Protein AF-A0A914NHX9-F1 (afdb_monomer_lite)

Organism: Meloidogyne incognita (NCBI:txid6306)

Secondary structure (DSSP, 8-state):
----------TT--S----------SS-EEEEE--TT-SSS-EEEEEPP----------S----------TTTT--SHHHHHHHT-TTTTTTT--SHHHHHHHHHHHHHHHHHHHHHHHHIIIIIHHHHHHHHHHTS-----

InterPro domains:
  IPR029213 Cell-cell fusogen EFF/AFF [PF14884] (3-92)
  IPR029213 Cell-cell fusogen EFF/AFF [PTHR37415] (22-141)

Foldseek 3Di:
DDDDDDDDDDPDDDPDDDDDDDDDDDFWDWDWDADPPGRPPIDIDTDGDDDDPDPPPPPPDPPPPPVDPDDLPPDDDPVSVVVVPPPVCPCPPVPDPVSVVVVVVVVVVVVVVVVVVVCCCVPPVVVVVVVVVVVPPPDPDD

Sequence (142 aa):
MESIFSIDIGKFTKEKFQRVVATSVHSPKLVCFYPIGDTDSRICQRLELIYEPIKEKHFADQWQLAQTECIGCNERGVDSFLASLDPRQWLDGLNTPAELFTCTLELVLCLAFLLSSILFFTKCVIPLCRCVHFVAKPSKKK

Structure (mmCIF, N/CA/C/O backbone):
data_AF-A0A914NHX9-F1
#
_entry.id   AF-A0A914NHX9-F1
#
loop_
_atom_site.group_PDB
_atom_site.id
_atom_site.type_symbol
_atom_site.label_atom_id
_atom_site.label_alt_id
_atom_site.label_comp_id
_atom_site.label_asym_id
_atom_site.label_entity_id
_atom_site.label_seq_id
_atom_site.pdbx_PDB_ins_code
_atom_site.Cartn_x
_atom_site.Cartn_y
_atom_site.Cartn_z
_atom_site.occupancy
_atom_site.B_iso_or_equiv
_atom_site.auth_seq_id
_atom_site.auth_comp_id
_atom_site.auth_asym_id
_atom_site.auth_atom_id
_atom_site.pdbx_PDB_model_num
ATOM 1 N N . MET A 1 1 ? 4.663 -11.746 -52.151 1.00 58.28 1 MET A N 1
ATOM 2 C CA . MET A 1 1 ? 3.933 -10.465 -52.121 1.00 58.28 1 MET A CA 1
ATOM 3 C C . MET A 1 1 ? 4.937 -9.341 -52.215 1.00 58.28 1 MET A C 1
ATOM 5 O O . MET A 1 1 ? 5.920 -9.354 -51.478 1.00 58.28 1 MET A O 1
ATOM 9 N N . GLU A 1 2 ? 4.721 -8.452 -53.172 1.00 72.62 2 GLU A N 1
ATOM 10 C CA . GLU A 1 2 ? 5.500 -7.233 -53.372 1.00 72.62 2 GLU A CA 1
ATOM 11 C C . GLU A 1 2 ? 4.722 -6.081 -52.731 1.00 72.62 2 GLU A C 1
ATOM 13 O O . GLU A 1 2 ? 3.513 -5.971 -52.932 1.00 72.62 2 GLU A O 1
ATOM 18 N N . SER A 1 3 ? 5.396 -5.274 -51.914 1.00 81.31 3 SER A N 1
ATOM 19 C CA . SER A 1 3 ? 4.801 -4.112 -51.249 1.00 81.31 3 SER A CA 1
ATOM 20 C C . SER A 1 3 ? 5.253 -2.854 -51.977 1.00 81.31 3 SER A C 1
ATOM 22 O O . SER A 1 3 ? 6.455 -2.634 -52.123 1.00 81.31 3 SER A O 1
ATOM 24 N N . ILE A 1 4 ? 4.304 -2.027 -52.410 1.00 85.88 4 ILE A N 1
ATOM 25 C CA . ILE A 1 4 ? 4.573 -0.766 -53.109 1.00 85.88 4 ILE A CA 1
ATOM 26 C C . ILE A 1 4 ? 4.105 0.381 -52.219 1.00 85.88 4 ILE A C 1
ATOM 28 O O . ILE A 1 4 ? 3.003 0.343 -51.675 1.00 85.88 4 ILE A O 1
ATOM 32 N N . PHE A 1 5 ? 4.945 1.401 -52.065 1.00 86.19 5 PHE A N 1
ATOM 33 C CA . PHE A 1 5 ? 4.643 2.587 -51.274 1.00 86.19 5 PHE A CA 1
ATOM 34 C C . PHE A 1 5 ? 5.137 3.846 -51.987 1.00 86.19 5 PHE A C 1
ATOM 36 O O . PHE A 1 5 ? 6.161 3.830 -52.666 1.00 86.19 5 PHE A O 1
ATOM 43 N N . SER A 1 6 ? 4.412 4.949 -51.808 1.00 87.00 6 SER A N 1
ATOM 44 C CA . SER A 1 6 ? 4.780 6.272 -52.314 1.00 87.00 6 SER A CA 1
ATOM 45 C C . SER A 1 6 ? 5.094 7.205 -51.149 1.00 87.00 6 SER A C 1
ATOM 47 O O . SER A 1 6 ? 4.320 7.297 -50.192 1.00 87.00 6 SER A O 1
ATOM 49 N N . ILE A 1 7 ? 6.212 7.920 -51.235 1.00 85.19 7 ILE A N 1
ATOM 50 C CA . ILE A 1 7 ? 6.643 8.885 -50.223 1.00 85.19 7 ILE A CA 1
ATOM 51 C C . ILE A 1 7 ? 6.725 10.253 -50.888 1.00 85.19 7 ILE A C 1
ATOM 53 O O . ILE A 1 7 ? 7.473 10.428 -51.843 1.00 85.19 7 ILE A O 1
ATOM 57 N N . ASP A 1 8 ? 5.970 11.213 -50.361 1.00 85.25 8 ASP A N 1
ATOM 58 C CA . ASP A 1 8 ? 6.096 12.619 -50.740 1.00 85.25 8 ASP A CA 1
ATOM 59 C C . ASP A 1 8 ? 7.150 13.299 -49.853 1.00 85.25 8 ASP A C 1
ATOM 61 O O . ASP A 1 8 ? 7.078 13.227 -48.619 1.00 85.25 8 ASP A O 1
ATOM 65 N N . ILE A 1 9 ? 8.145 13.911 -50.495 1.00 80.81 9 ILE A N 1
ATOM 66 C CA . ILE A 1 9 ? 9.240 14.647 -49.866 1.00 80.81 9 ILE A CA 1
ATOM 67 C C . ILE A 1 9 ? 8.986 16.126 -50.171 1.00 80.81 9 ILE A C 1
ATOM 69 O O . ILE A 1 9 ? 9.277 16.610 -51.263 1.00 80.81 9 ILE A O 1
ATOM 73 N N . GLY A 1 10 ? 8.389 16.842 -49.216 1.00 75.31 10 GLY A N 1
ATOM 74 C CA . GLY A 1 10 ? 8.011 18.245 -49.401 1.00 75.31 10 GLY A CA 1
ATOM 75 C C . GLY A 1 10 ? 9.198 19.167 -49.728 1.00 75.31 10 GLY A C 1
ATOM 76 O O . GLY A 1 10 ? 10.341 18.887 -49.381 1.00 75.31 10 GLY A O 1
ATOM 77 N N . LYS A 1 11 ? 8.912 20.327 -50.340 1.00 67.50 11 LYS A N 1
ATOM 78 C CA . LYS A 1 11 ? 9.893 21.284 -50.911 1.00 67.50 11 LYS A CA 1
ATOM 79 C C . LYS A 1 11 ? 10.974 21.851 -49.963 1.00 67.50 11 LYS A C 1
ATOM 81 O O . LYS A 1 11 ? 11.874 22.529 -50.445 1.00 67.50 11 LYS A O 1
ATOM 86 N N . PHE A 1 12 ? 10.914 21.608 -48.651 1.00 62.94 12 PHE A N 1
ATOM 87 C CA . PHE A 1 12 ? 11.814 22.205 -47.646 1.00 62.94 12 PHE A CA 1
ATOM 88 C C . PHE A 1 12 ? 12.554 21.168 -46.785 1.00 62.94 12 PHE A C 1
ATOM 90 O O . PHE A 1 12 ? 12.697 21.333 -45.572 1.00 62.94 12 PHE A O 1
ATOM 97 N N . THR A 1 13 ? 13.023 20.072 -47.375 1.00 61.41 13 THR A N 1
ATOM 98 C CA . THR A 1 13 ? 13.799 19.068 -46.636 1.00 61.41 13 THR A CA 1
ATOM 99 C C . THR A 1 13 ? 15.248 19.496 -46.408 1.00 61.41 13 THR A C 1
ATOM 101 O O . THR A 1 13 ? 16.029 19.633 -47.345 1.00 61.41 13 THR A O 1
ATOM 104 N N . LYS A 1 14 ? 15.614 19.661 -45.130 1.00 58.72 14 LYS A N 1
ATOM 105 C CA . LYS A 1 14 ? 16.994 19.842 -44.660 1.00 58.72 14 LYS A CA 1
ATOM 106 C C . LYS A 1 14 ? 17.763 18.525 -44.798 1.00 58.72 14 LYS A C 1
ATOM 108 O O . LYS A 1 14 ? 17.670 17.714 -43.893 1.00 58.72 14 LYS A O 1
ATOM 113 N N . GLU A 1 15 ? 18.476 18.320 -45.906 1.00 69.50 15 GLU A N 1
ATOM 114 C CA . GLU A 1 15 ? 19.516 17.295 -46.184 1.00 69.50 15 GLU A CA 1
ATOM 115 C C . GLU A 1 15 ? 19.200 15.792 -45.954 1.00 69.50 15 GLU A C 1
ATOM 117 O O . GLU A 1 15 ? 19.755 14.952 -46.658 1.00 69.50 15 GLU A O 1
ATOM 122 N N . LYS A 1 16 ? 18.322 15.406 -45.019 1.00 75.06 16 LYS A N 1
ATOM 123 C CA . LYS A 1 16 ? 17.935 14.031 -44.680 1.00 75.06 16 LYS A CA 1
ATOM 124 C C . LYS A 1 16 ? 16.447 13.970 -44.322 1.00 75.06 16 LYS A C 1
ATOM 126 O O . LYS A 1 16 ? 15.951 14.774 -43.536 1.00 75.06 16 LYS A O 1
ATOM 131 N N . PHE A 1 17 ? 15.743 12.985 -44.875 1.00 80.94 17 PHE A N 1
ATOM 132 C CA . PHE A 1 17 ? 14.327 12.717 -44.614 1.00 80.94 17 PHE A CA 1
ATOM 133 C C . PHE A 1 17 ? 14.155 11.263 -44.166 1.00 80.94 17 PHE A C 1
ATOM 135 O O . PHE A 1 17 ? 14.705 10.358 -44.791 1.00 80.94 17 PHE A O 1
ATOM 142 N N . GLN A 1 18 ? 13.394 11.032 -43.094 1.00 83.50 18 GLN A N 1
ATOM 143 C CA . GLN A 1 18 ? 13.117 9.695 -42.564 1.00 83.50 18 GLN A CA 1
ATOM 144 C C . GLN A 1 18 ? 11.608 9.490 -42.424 1.00 83.50 18 GLN A C 1
ATOM 146 O O . GLN A 1 18 ? 10.903 10.346 -41.891 1.00 83.50 18 GLN A O 1
ATOM 151 N N . ARG 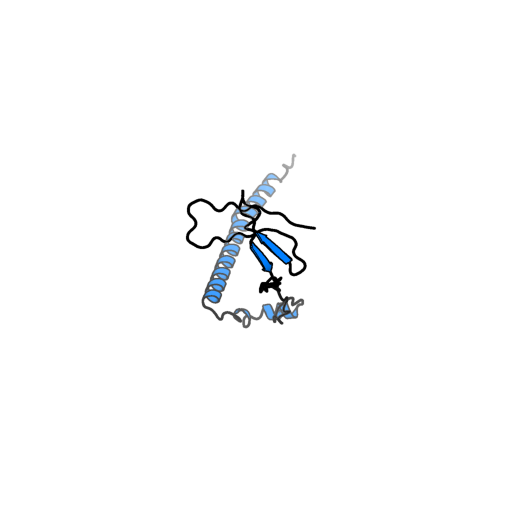A 1 19 ? 11.113 8.335 -42.880 1.00 82.62 19 ARG A N 1
ATOM 152 C CA . ARG A 1 19 ? 9.706 7.941 -42.763 1.00 82.62 19 ARG A CA 1
ATOM 153 C C . ARG A 1 19 ? 9.592 6.446 -42.497 1.00 82.62 19 ARG A C 1
ATOM 155 O O . ARG A 1 19 ? 10.326 5.655 -43.081 1.00 82.62 19 ARG A O 1
ATOM 162 N N . VAL A 1 20 ? 8.657 6.076 -41.626 1.00 85.44 20 VAL A N 1
ATOM 163 C CA . VAL A 1 20 ? 8.332 4.678 -41.321 1.00 85.44 20 VAL A CA 1
ATOM 164 C C . VAL A 1 20 ? 7.237 4.201 -42.272 1.00 85.44 20 VAL A C 1
ATOM 166 O O . VAL A 1 20 ? 6.243 4.898 -42.477 1.00 85.44 20 VAL A O 1
ATOM 169 N N . VAL A 1 21 ? 7.421 3.013 -42.845 1.00 83.44 21 VAL A N 1
ATOM 170 C CA . VAL A 1 21 ? 6.448 2.352 -43.722 1.00 83.44 21 VAL A CA 1
ATOM 171 C C . VAL A 1 21 ? 6.080 1.013 -43.098 1.00 83.44 21 VAL A C 1
ATOM 173 O O . VAL A 1 21 ? 6.956 0.207 -42.791 1.00 83.44 21 VAL A O 1
ATOM 176 N N . ALA A 1 22 ? 4.785 0.773 -42.905 1.00 79.06 22 ALA A N 1
ATOM 177 C CA . ALA A 1 22 ? 4.296 -0.508 -42.417 1.00 79.06 22 ALA A CA 1
ATOM 178 C C . ALA A 1 22 ? 4.283 -1.525 -43.568 1.00 79.06 22 ALA A C 1
ATOM 180 O O . ALA A 1 22 ? 3.515 -1.389 -44.518 1.00 79.06 22 ALA A O 1
ATOM 181 N N . THR A 1 23 ? 5.138 -2.543 -43.490 1.00 81.06 23 THR A N 1
ATOM 182 C CA . THR A 1 23 ? 5.153 -3.674 -44.426 1.00 81.06 23 THR A CA 1
ATOM 183 C C . THR A 1 23 ? 5.520 -4.953 -43.680 1.00 81.06 23 THR A C 1
ATOM 185 O O . THR A 1 23 ? 6.299 -4.923 -42.729 1.00 81.06 23 THR A O 1
ATOM 188 N N . SER A 1 24 ? 4.976 -6.092 -44.107 1.00 80.31 24 SER A N 1
ATOM 189 C CA . SER A 1 24 ? 5.360 -7.401 -43.580 1.00 80.31 24 SER A CA 1
ATOM 190 C C . SER A 1 24 ? 6.707 -7.826 -44.170 1.00 80.31 24 SER A C 1
ATOM 192 O O . SER A 1 24 ? 6.841 -8.065 -45.372 1.00 80.31 24 SER A O 1
ATOM 194 N N . VAL A 1 25 ? 7.738 -7.894 -43.326 1.00 80.81 25 VAL A N 1
ATOM 195 C CA . VAL A 1 25 ? 9.092 -8.298 -43.727 1.00 80.81 25 VAL A CA 1
ATOM 196 C C . VAL A 1 25 ? 9.490 -9.543 -42.948 1.00 80.81 25 VAL A C 1
ATOM 198 O O . VAL A 1 25 ? 9.592 -9.520 -41.727 1.00 80.81 25 VAL A O 1
ATOM 201 N N . HIS A 1 26 ? 9.711 -10.638 -43.673 1.00 82.19 26 HIS A N 1
ATOM 202 C CA . HIS A 1 26 ? 10.099 -11.935 -43.102 1.00 82.19 26 HIS A CA 1
ATOM 203 C C . HIS A 1 26 ? 11.495 -12.397 -43.549 1.00 82.19 26 HIS A C 1
ATOM 205 O O . HIS A 1 26 ? 11.972 -13.439 -43.121 1.00 82.19 26 HIS A O 1
ATOM 211 N N . SER A 1 27 ? 12.145 -11.645 -44.438 1.00 84.19 27 SER A N 1
ATOM 212 C CA . SER A 1 27 ? 13.486 -11.926 -44.952 1.00 84.19 27 SER A CA 1
ATOM 213 C C . SER A 1 27 ? 14.163 -10.615 -45.358 1.00 84.19 27 SER A C 1
ATOM 215 O O . SER A 1 27 ? 13.453 -9.633 -45.590 1.00 84.19 27 SER A O 1
ATOM 217 N N . PRO A 1 28 ? 15.494 -10.582 -45.545 1.00 86.50 28 PRO A N 1
ATOM 218 C CA . PRO A 1 28 ? 16.151 -9.482 -46.243 1.00 86.50 28 PRO A CA 1
ATOM 219 C C . PRO A 1 28 ? 15.493 -9.239 -47.606 1.00 86.50 28 PRO A C 1
ATOM 221 O O . PRO A 1 28 ? 15.137 -10.192 -48.313 1.00 86.50 28 PRO A O 1
ATOM 224 N N . LYS A 1 29 ? 15.313 -7.969 -47.970 1.00 85.75 29 LYS A N 1
ATOM 225 C CA . LYS A 1 29 ? 14.616 -7.562 -49.197 1.00 85.75 29 LYS A CA 1
ATOM 226 C C . LYS A 1 29 ? 15.449 -6.549 -49.969 1.00 85.75 29 LYS A C 1
ATOM 228 O O . LYS A 1 29 ? 16.143 -5.716 -49.391 1.00 85.75 29 LYS A O 1
ATOM 233 N N . LEU A 1 30 ? 15.373 -6.636 -51.293 1.00 89.62 30 LEU A N 1
ATOM 234 C CA . LEU A 1 30 ? 15.850 -5.581 -52.176 1.00 89.62 30 LEU A CA 1
ATOM 235 C C . LEU A 1 30 ? 14.779 -4.490 -52.219 1.00 89.62 30 LEU A C 1
ATOM 237 O O . LEU A 1 30 ? 13.633 -4.782 -52.554 1.00 89.62 30 LEU A O 1
ATOM 241 N N . VAL A 1 31 ? 15.145 -3.264 -51.861 1.00 89.88 31 VAL A N 1
ATOM 242 C CA . VAL A 1 31 ? 14.254 -2.102 -51.905 1.00 89.88 31 VAL A CA 1
ATOM 243 C C . VAL A 1 31 ? 14.768 -1.152 -52.971 1.00 89.88 31 VAL A C 1
ATOM 245 O O . VAL A 1 31 ? 15.948 -0.808 -52.973 1.00 89.88 31 VAL A O 1
ATOM 248 N N . CYS A 1 32 ? 13.885 -0.746 -53.876 1.00 89.44 32 CYS A N 1
ATOM 249 C CA . CYS A 1 32 ? 14.200 0.171 -54.961 1.00 89.44 32 CYS A CA 1
ATOM 250 C C . CYS A 1 32 ? 13.355 1.436 -54.837 1.00 89.44 32 CYS A C 1
ATOM 252 O O . CYS A 1 32 ? 12.139 1.361 -54.661 1.00 89.44 32 CYS A O 1
ATOM 254 N N . PHE A 1 33 ? 14.010 2.586 -54.949 1.00 88.44 33 PHE A N 1
ATOM 255 C CA . PHE A 1 33 ? 13.372 3.891 -55.013 1.00 88.44 33 PHE A CA 1
ATOM 256 C C . PHE A 1 33 ? 13.320 4.362 -56.460 1.00 88.44 33 PHE A C 1
ATOM 258 O O . PHE A 1 33 ? 14.311 4.256 -57.184 1.00 88.44 33 PHE A O 1
ATOM 265 N N . TYR A 1 34 ? 12.166 4.902 -56.843 1.00 88.69 34 TYR A N 1
ATOM 266 C CA . TYR A 1 34 ? 11.916 5.467 -58.162 1.00 88.69 34 TYR A CA 1
ATOM 267 C C . TYR A 1 34 ? 11.426 6.903 -57.974 1.00 88.69 34 TYR A C 1
ATOM 269 O O . TYR A 1 34 ? 10.417 7.100 -57.285 1.00 88.69 34 TYR A O 1
ATOM 277 N N . PRO A 1 35 ? 12.117 7.911 -58.527 1.00 86.00 35 PRO A N 1
ATOM 278 C CA . PRO A 1 35 ? 11.579 9.258 -58.553 1.00 86.00 35 PRO A CA 1
ATOM 279 C C . PRO A 1 35 ? 10.354 9.315 -59.472 1.00 86.00 35 PRO A C 1
ATOM 281 O O . PRO A 1 35 ? 10.255 8.626 -60.488 1.00 86.00 35 PRO A O 1
ATOM 284 N N . ILE A 1 36 ? 9.381 10.143 -59.102 1.00 82.81 36 ILE A N 1
ATOM 285 C CA . ILE A 1 36 ? 8.169 10.309 -59.904 1.00 82.81 36 ILE A CA 1
ATOM 286 C C . ILE A 1 36 ? 8.552 10.999 -61.216 1.00 82.81 36 ILE A C 1
ATOM 288 O O . ILE A 1 36 ? 9.060 12.117 -61.203 1.00 82.81 36 ILE A O 1
ATOM 292 N N . GLY A 1 37 ? 8.280 10.335 -62.341 1.00 80.69 37 GLY A N 1
ATOM 293 C CA . GLY A 1 37 ? 8.534 10.863 -63.684 1.00 80.69 37 GLY A CA 1
ATOM 294 C C . GLY A 1 37 ? 9.849 10.415 -64.325 1.00 80.69 37 GLY A C 1
ATOM 295 O O . GLY A 1 37 ? 10.038 10.687 -65.505 1.00 80.69 37 GLY A O 1
ATOM 296 N N . ASP A 1 38 ? 10.712 9.698 -63.602 1.00 79.88 38 ASP A N 1
ATOM 297 C CA . ASP A 1 38 ? 11.926 9.094 -64.160 1.00 79.88 38 ASP A CA 1
ATOM 298 C C . ASP A 1 38 ? 12.133 7.687 -63.581 1.00 79.88 38 ASP A C 1
ATOM 300 O O . ASP A 1 38 ? 12.534 7.495 -62.435 1.00 79.88 38 ASP A O 1
ATOM 304 N N . THR A 1 39 ? 11.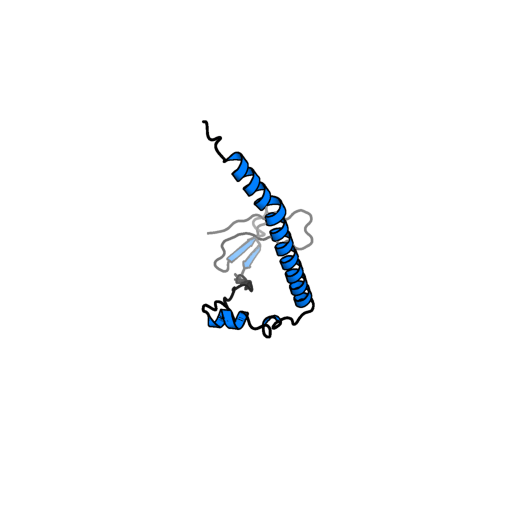804 6.674 -64.379 1.00 75.62 39 THR A N 1
ATOM 305 C CA . THR A 1 39 ? 11.910 5.265 -63.982 1.00 75.62 39 THR A CA 1
ATOM 306 C C . THR A 1 39 ? 13.317 4.695 -64.138 1.00 75.62 39 THR A C 1
ATOM 308 O O . THR A 1 39 ? 13.590 3.614 -63.606 1.00 75.62 39 THR A O 1
ATOM 311 N N . ASP A 1 40 ? 14.199 5.401 -64.847 1.00 78.00 40 ASP A N 1
ATOM 312 C CA . ASP A 1 40 ? 15.525 4.907 -65.211 1.00 78.00 40 ASP A CA 1
ATOM 313 C C . ASP A 1 40 ? 16.558 5.234 -64.129 1.00 78.00 40 ASP A C 1
ATOM 315 O O . ASP A 1 40 ? 17.455 4.430 -63.864 1.00 78.00 40 ASP A O 1
ATOM 319 N N . SER A 1 41 ? 16.377 6.341 -63.402 1.00 81.88 41 SER A N 1
ATOM 320 C CA . SER A 1 41 ? 17.200 6.718 -62.242 1.00 81.88 41 SER A CA 1
ATOM 321 C C . SER A 1 41 ? 16.819 5.984 -60.946 1.00 81.88 41 SER A C 1
ATOM 323 O O . SER A 1 41 ? 16.799 6.550 -59.850 1.00 81.88 41 SER A O 1
ATOM 325 N N . ARG A 1 42 ? 16.544 4.678 -61.044 1.00 86.81 42 ARG A N 1
ATOM 326 C CA . ARG A 1 42 ? 16.230 3.856 -59.870 1.00 86.81 42 ARG A CA 1
ATOM 327 C C . ARG A 1 42 ? 17.464 3.621 -59.004 1.00 86.81 42 ARG A C 1
ATOM 329 O O . ARG A 1 42 ? 18.530 3.249 -59.495 1.00 86.81 42 ARG A O 1
ATOM 336 N N . ILE A 1 43 ? 17.288 3.726 -57.692 1.00 87.75 43 ILE A N 1
ATOM 337 C CA . ILE A 1 43 ? 18.323 3.375 -56.715 1.00 87.75 43 ILE A CA 1
ATOM 338 C C . ILE A 1 43 ? 17.826 2.175 -55.923 1.00 87.75 43 ILE A C 1
ATOM 340 O O . ILE A 1 43 ? 16.821 2.264 -55.220 1.00 87.75 43 ILE A O 1
ATOM 344 N N . CYS A 1 44 ? 18.530 1.051 -56.041 1.00 91.12 44 CYS A N 1
ATOM 345 C CA . CYS A 1 44 ? 18.195 -0.185 -55.346 1.00 91.12 44 CYS A CA 1
ATOM 346 C C . CYS A 1 44 ? 19.246 -0.509 -54.290 1.00 91.12 44 CYS A C 1
ATOM 348 O O . CYS A 1 44 ? 20.441 -0.540 -54.580 1.00 91.12 44 CYS A O 1
ATOM 350 N N . GLN A 1 45 ? 18.793 -0.819 -53.081 1.00 91.38 45 GLN A N 1
ATOM 351 C CA . GLN A 1 45 ? 19.648 -1.249 -51.989 1.00 91.38 45 GLN A CA 1
ATOM 352 C C . GLN A 1 45 ? 19.059 -2.484 -51.318 1.00 91.38 45 GLN A C 1
ATOM 354 O O . GLN A 1 45 ? 17.852 -2.591 -51.091 1.00 91.38 45 GLN A O 1
ATOM 359 N N . ARG A 1 46 ? 19.925 -3.450 -51.005 1.00 90.06 46 ARG A N 1
ATOM 360 C CA . ARG A 1 46 ? 19.534 -4.615 -50.219 1.00 90.06 46 ARG A CA 1
ATOM 361 C C . ARG A 1 46 ? 19.529 -4.226 -48.748 1.00 90.06 46 ARG A C 1
ATOM 363 O O . ARG A 1 46 ? 20.561 -3.818 -48.226 1.00 90.06 46 ARG A O 1
ATOM 370 N N . LEU A 1 47 ? 18.371 -4.346 -48.109 1.00 89.75 47 LEU A N 1
ATOM 371 C CA . LEU A 1 47 ? 18.209 -4.069 -46.690 1.00 89.75 47 LEU A CA 1
ATOM 372 C C . LEU A 1 47 ? 18.187 -5.382 -45.914 1.00 89.75 47 LEU A C 1
ATOM 374 O O . LEU A 1 47 ? 17.477 -6.331 -46.273 1.00 89.75 47 LEU A O 1
ATOM 378 N N . GLU A 1 48 ? 18.988 -5.427 -44.858 1.00 89.81 48 GLU A N 1
ATOM 379 C CA . GLU A 1 48 ? 18.995 -6.529 -43.908 1.00 89.81 48 GLU A CA 1
ATOM 380 C C . GLU A 1 48 ? 17.820 -6.395 -42.943 1.00 89.81 48 GLU A C 1
ATOM 382 O O . GLU A 1 48 ? 17.395 -5.293 -42.591 1.00 89.81 48 GLU A O 1
ATOM 387 N N . LEU A 1 49 ? 17.270 -7.537 -42.542 1.00 86.31 49 LEU A N 1
ATOM 388 C CA . LEU A 1 49 ? 16.195 -7.581 -41.567 1.00 86.31 49 LEU A CA 1
ATOM 389 C C . LEU A 1 49 ? 16.805 -7.661 -40.170 1.00 86.31 49 LEU A C 1
ATOM 391 O O . LEU A 1 49 ? 17.500 -8.624 -39.853 1.00 86.31 49 LEU A O 1
ATOM 395 N N . ILE A 1 50 ? 16.507 -6.662 -39.346 1.00 87.44 50 ILE A N 1
ATOM 396 C CA . ILE A 1 50 ? 16.912 -6.614 -37.944 1.00 87.44 50 ILE A CA 1
ATOM 397 C C . ILE A 1 50 ? 15.665 -6.852 -37.097 1.00 87.44 50 ILE A C 1
ATOM 399 O O . ILE A 1 50 ? 14.692 -6.103 -37.190 1.00 87.44 50 ILE A O 1
ATOM 403 N N . TYR A 1 51 ? 15.693 -7.904 -36.281 1.00 84.12 51 TYR A N 1
ATOM 404 C CA . TYR A 1 51 ? 14.667 -8.166 -35.280 1.00 84.12 51 TYR A CA 1
ATOM 405 C C . TYR A 1 51 ? 15.086 -7.511 -33.970 1.00 84.12 51 TYR A C 1
ATOM 407 O O . TYR A 1 51 ? 16.018 -7.975 -33.316 1.00 84.12 51 TYR A O 1
ATOM 415 N N . GLU A 1 52 ? 14.400 -6.440 -33.583 1.00 84.50 52 GLU A N 1
ATOM 416 C CA . GLU A 1 52 ? 14.518 -5.914 -32.228 1.00 84.50 52 GLU A CA 1
ATOM 417 C C . GLU A 1 52 ? 13.455 -6.607 -31.363 1.00 84.50 52 GLU A C 1
ATOM 419 O O . GLU A 1 52 ? 12.259 -6.453 -31.635 1.00 84.50 52 GLU A O 1
ATOM 424 N N . PRO A 1 53 ? 13.847 -7.427 -30.369 1.00 79.56 53 PRO A N 1
ATOM 425 C CA . PRO A 1 53 ? 12.876 -8.033 -29.475 1.00 79.56 53 PRO A CA 1
ATOM 426 C C . PRO A 1 53 ? 12.143 -6.922 -28.728 1.00 79.56 53 PRO A C 1
ATOM 428 O O . PRO A 1 53 ? 12.753 -5.936 -28.303 1.00 79.56 53 PRO A O 1
ATOM 431 N N . ILE A 1 54 ? 10.831 -7.085 -28.548 1.00 79.75 54 ILE A N 1
ATOM 432 C CA . ILE A 1 54 ? 10.072 -6.206 -27.662 1.00 79.75 54 ILE A CA 1
ATOM 433 C C . ILE A 1 54 ? 10.757 -6.302 -26.305 1.00 79.75 54 ILE A C 1
ATOM 435 O O . ILE A 1 54 ? 10.811 -7.380 -25.716 1.00 79.75 54 ILE A O 1
ATOM 439 N N . LYS A 1 55 ? 11.329 -5.190 -25.834 1.00 77.75 55 LYS A N 1
ATOM 440 C CA . LYS A 1 55 ? 11.866 -5.130 -24.479 1.00 77.75 55 LYS A CA 1
ATOM 441 C C . LYS A 1 55 ? 10.691 -5.387 -23.554 1.00 77.75 55 LYS A C 1
ATOM 443 O O . LYS A 1 55 ? 9.831 -4.518 -23.401 1.00 77.75 55 LYS A O 1
ATOM 448 N N . GLU A 1 56 ? 10.637 -6.582 -22.981 1.00 68.75 56 GLU A N 1
ATOM 449 C CA . GLU A 1 56 ? 9.728 -6.869 -21.891 1.00 68.75 56 GLU A CA 1
ATOM 450 C C . GLU A 1 56 ? 10.078 -5.875 -20.789 1.00 68.75 56 GLU A C 1
ATOM 452 O O . GLU A 1 56 ? 11.111 -5.967 -20.125 1.00 68.75 56 GLU A O 1
ATOM 457 N N . LYS A 1 57 ? 9.247 -4.842 -20.632 1.00 61.56 57 LYS A N 1
ATOM 458 C CA . LYS A 1 57 ? 9.219 -4.125 -19.369 1.00 61.56 57 LYS A CA 1
ATOM 459 C C . LYS A 1 57 ? 8.749 -5.164 -18.369 1.00 61.56 57 LYS A C 1
ATOM 461 O O . LYS A 1 57 ? 7.561 -5.473 -18.322 1.00 61.56 57 LYS A O 1
ATOM 466 N N . HIS A 1 58 ? 9.679 -5.708 -17.592 1.00 59.16 58 HIS A N 1
ATOM 467 C CA . HIS A 1 58 ? 9.331 -6.321 -16.326 1.00 59.16 58 HIS A CA 1
ATOM 468 C C . HIS A 1 58 ? 8.670 -5.215 -15.505 1.00 59.16 58 HIS A C 1
ATOM 470 O O . HIS A 1 58 ? 9.338 -4.365 -14.918 1.00 59.16 58 HIS A O 1
ATOM 476 N N . PHE A 1 59 ? 7.342 -5.154 -15.553 1.00 57.50 59 PHE A N 1
ATOM 477 C CA . PHE A 1 59 ? 6.595 -4.459 -14.528 1.00 57.50 59 PHE A CA 1
ATOM 478 C C . PHE A 1 59 ? 6.977 -5.169 -13.233 1.00 57.50 59 PHE A C 1
ATOM 480 O O . PHE A 1 59 ? 6.768 -6.376 -13.101 1.00 57.50 59 PHE A O 1
ATOM 487 N N . ALA A 1 60 ? 7.630 -4.450 -12.324 1.00 58.00 60 ALA A N 1
ATOM 488 C CA . ALA A 1 60 ? 7.807 -4.905 -10.957 1.00 58.00 60 ALA A CA 1
ATOM 489 C C . ALA A 1 60 ? 6.421 -4.903 -10.308 1.00 58.00 60 ALA A C 1
ATOM 491 O O . ALA A 1 60 ? 6.051 -3.940 -9.661 1.00 58.00 60 ALA A O 1
ATOM 492 N N . ASP A 1 61 ? 5.626 -5.920 -10.620 1.00 53.16 61 ASP A N 1
ATOM 493 C CA . ASP A 1 61 ? 4.311 -6.175 -10.041 1.00 53.16 61 ASP A CA 1
ATOM 494 C C . ASP A 1 61 ? 3.921 -7.630 -10.327 1.00 53.16 61 ASP A C 1
ATOM 496 O O . ASP A 1 61 ? 2.844 -7.968 -10.815 1.00 53.16 61 ASP A O 1
ATOM 500 N N . GLN A 1 62 ? 4.820 -8.548 -9.979 1.00 56.09 62 GLN A N 1
ATOM 501 C CA . GLN A 1 62 ? 4.304 -9.731 -9.314 1.00 56.09 62 GLN A CA 1
ATOM 502 C C . GLN A 1 62 ? 4.026 -9.278 -7.888 1.00 56.09 62 GLN A C 1
ATOM 504 O O . GLN A 1 62 ? 4.959 -9.116 -7.103 1.00 56.09 62 GLN A O 1
ATOM 509 N N . TRP A 1 63 ? 2.750 -9.068 -7.561 1.00 57.47 63 TRP A N 1
ATOM 510 C CA . TRP A 1 63 ? 2.300 -9.204 -6.184 1.00 57.47 63 TRP A CA 1
ATOM 511 C C . TRP A 1 63 ? 2.662 -10.623 -5.767 1.00 57.47 63 TRP A C 1
ATOM 513 O O . TRP A 1 63 ? 1.900 -11.570 -5.964 1.00 57.47 63 TRP A O 1
ATOM 523 N N . GLN A 1 64 ? 3.880 -10.798 -5.268 1.00 55.22 64 GLN A N 1
ATOM 524 C CA . GLN A 1 64 ? 4.205 -11.986 -4.529 1.00 55.22 64 GLN A CA 1
ATOM 525 C C . GLN A 1 64 ? 3.330 -11.889 -3.289 1.00 55.22 64 GLN A C 1
ATOM 527 O O . GLN A 1 64 ? 3.543 -11.030 -2.434 1.00 55.22 64 GLN A O 1
ATOM 532 N N . LEU A 1 65 ? 2.329 -12.766 -3.198 1.00 55.69 65 LEU A N 1
ATOM 533 C CA . LEU A 1 65 ? 1.854 -13.239 -1.907 1.00 55.69 65 LEU A CA 1
ATOM 534 C C . LEU A 1 65 ? 3.044 -13.947 -1.257 1.00 55.69 65 LEU A C 1
ATOM 536 O O . LEU A 1 65 ? 3.122 -15.171 -1.212 1.00 55.69 65 LEU A O 1
ATOM 540 N N . ALA A 1 66 ? 4.030 -13.167 -0.820 1.00 53.31 66 ALA A N 1
ATOM 541 C CA . ALA A 1 66 ? 4.947 -13.614 0.187 1.00 53.31 66 ALA A CA 1
ATOM 542 C C . ALA A 1 66 ? 4.040 -13.902 1.376 1.00 53.31 66 ALA A C 1
ATOM 544 O O . ALA A 1 66 ? 3.449 -12.993 1.957 1.00 53.31 66 ALA A O 1
ATOM 545 N N . GLN A 1 67 ? 3.857 -15.185 1.669 1.00 56.00 67 GLN A N 1
ATOM 546 C CA . GLN A 1 67 ? 3.385 -15.612 2.968 1.00 56.00 67 GLN A CA 1
ATOM 547 C C . GLN A 1 67 ? 4.482 -15.199 3.948 1.00 56.00 67 GLN A C 1
ATOM 549 O O . GLN A 1 67 ? 5.391 -15.962 4.256 1.00 56.00 67 GLN A O 1
ATOM 554 N N . THR A 1 68 ? 4.469 -13.927 4.329 1.00 53.97 68 THR A N 1
ATOM 555 C CA . THR A 1 68 ? 5.260 -13.442 5.438 1.00 53.97 68 THR A CA 1
ATOM 556 C C . THR A 1 68 ? 4.656 -14.080 6.681 1.00 53.97 68 THR A C 1
ATOM 558 O O . THR A 1 68 ? 3.437 -14.077 6.868 1.00 53.97 68 THR A O 1
ATOM 561 N N . GLU A 1 69 ? 5.493 -14.699 7.510 1.00 56.56 69 GLU A N 1
ATOM 562 C CA . GLU A 1 69 ? 5.098 -15.046 8.871 1.00 56.56 69 GLU A CA 1
ATOM 563 C C . GLU A 1 69 ? 4.798 -13.735 9.598 1.00 56.56 69 GLU A C 1
ATOM 565 O O . GLU A 1 69 ? 5.698 -13.059 10.092 1.00 56.56 69 GLU A O 1
ATOM 570 N N . CYS A 1 70 ? 3.532 -13.328 9.618 1.00 65.56 70 CYS A N 1
ATOM 571 C CA . CYS A 1 70 ? 3.081 -12.340 10.577 1.00 65.56 70 CYS A CA 1
ATOM 572 C C . CYS A 1 70 ? 2.639 -13.066 11.845 1.00 65.56 70 CYS A C 1
ATOM 574 O O . CYS A 1 70 ? 1.648 -13.799 11.856 1.00 65.56 70 CYS A O 1
ATOM 576 N N . ILE A 1 71 ? 3.413 -12.857 12.909 1.00 62.72 71 ILE A N 1
ATOM 577 C CA . ILE A 1 71 ? 3.049 -13.215 14.282 1.00 62.72 71 ILE A CA 1
ATOM 578 C C . ILE A 1 71 ? 1.705 -12.526 14.569 1.00 62.72 71 ILE A C 1
ATOM 580 O O . ILE A 1 71 ? 1.604 -11.315 14.374 1.00 62.72 71 ILE A O 1
ATOM 584 N N . GLY A 1 72 ? 0.655 -13.267 14.938 1.00 61.62 72 GLY A N 1
ATOM 585 C CA . GLY A 1 72 ? -0.683 -12.694 15.150 1.00 61.62 72 GLY A CA 1
ATOM 5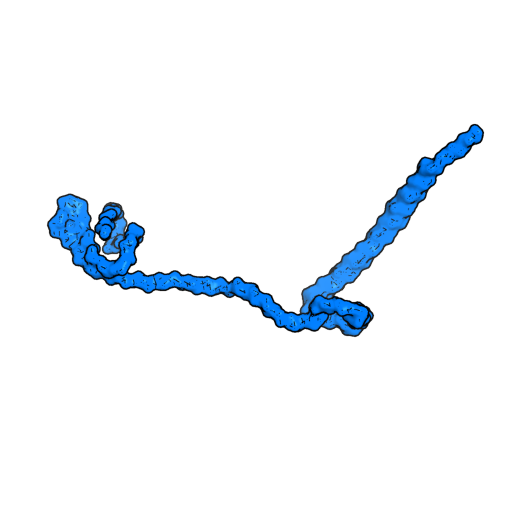86 C C . GLY A 1 72 ? -1.662 -12.790 13.973 1.00 61.62 72 GLY A C 1
ATOM 587 O O . GLY A 1 72 ? -2.861 -12.575 14.154 1.00 61.62 72 GLY A O 1
ATOM 588 N N . CYS A 1 73 ? -1.220 -13.120 12.756 1.00 66.31 73 CYS A N 1
ATOM 589 C CA . CYS A 1 73 ? -2.131 -13.166 11.610 1.00 66.31 73 CYS A CA 1
ATOM 590 C C . CYS A 1 73 ? -3.012 -14.414 11.602 1.00 66.31 73 CYS A C 1
ATOM 592 O O . CYS A 1 73 ? -2.524 -15.541 11.621 1.00 66.31 73 CYS A O 1
ATOM 594 N N . ASN A 1 74 ? -4.323 -14.212 11.438 1.00 67.12 74 ASN A N 1
ATOM 595 C CA . ASN A 1 74 ? -5.327 -15.282 11.392 1.00 67.12 74 ASN A CA 1
ATOM 596 C C . ASN A 1 74 ? -5.351 -16.175 12.639 1.00 67.12 74 ASN A C 1
ATOM 598 O O . ASN A 1 74 ? -5.832 -17.312 12.570 1.00 67.12 74 ASN A O 1
ATOM 602 N N . GLU A 1 75 ? -4.866 -15.673 13.773 1.00 69.81 75 GLU A N 1
ATOM 603 C CA . GLU A 1 75 ? -4.946 -16.414 15.017 1.00 69.81 75 GLU A CA 1
ATOM 604 C C . GLU A 1 75 ? -6.414 -16.589 15.422 1.00 69.81 75 GLU A C 1
ATOM 606 O O . GLU A 1 75 ? -7.206 -15.648 15.494 1.00 69.81 75 GLU A O 1
ATOM 611 N N . ARG A 1 76 ? -6.804 -17.849 15.617 1.00 70.88 76 ARG A N 1
ATOM 612 C CA . ARG A 1 76 ? -8.135 -18.245 16.075 1.00 70.88 76 ARG A CA 1
ATOM 613 C C . ARG A 1 76 ? -7.966 -19.013 17.371 1.00 70.88 76 ARG A C 1
ATOM 615 O O . ARG A 1 76 ? -7.179 -19.951 17.421 1.00 70.88 76 ARG A O 1
ATOM 622 N N . GLY A 1 77 ? -8.748 -18.664 18.385 1.00 82.31 77 GLY A N 1
ATOM 623 C CA . GLY A 1 77 ? -8.783 -19.404 19.642 1.00 82.31 77 GLY A CA 1
ATOM 624 C C . GLY A 1 77 ? -8.754 -18.506 20.869 1.00 82.31 77 GLY A C 1
ATOM 625 O O . GLY A 1 77 ? -8.580 -17.292 20.783 1.00 82.31 77 GLY A O 1
ATOM 626 N N . VAL A 1 78 ? -8.952 -19.136 22.022 1.00 81.62 78 VAL A N 1
ATOM 627 C CA . VAL A 1 78 ? -9.013 -18.461 23.324 1.00 81.62 78 VAL A CA 1
ATOM 628 C C . VAL A 1 78 ? -7.634 -17.965 23.761 1.00 81.62 78 VAL A C 1
ATOM 630 O O . VAL A 1 78 ? -7.540 -16.904 24.364 1.00 81.62 78 VAL A O 1
ATOM 633 N N . ASP A 1 79 ? -6.567 -18.678 23.397 1.00 79.75 79 ASP A N 1
ATOM 634 C CA . ASP A 1 79 ? -5.193 -18.315 23.761 1.00 79.75 79 ASP A CA 1
ATOM 635 C C . ASP A 1 79 ? -4.745 -17.006 23.094 1.00 79.75 79 ASP A C 1
ATOM 637 O O . ASP A 1 79 ? -4.168 -16.145 23.751 1.00 79.75 79 ASP A O 1
ATOM 641 N N . SER A 1 80 ? -5.102 -16.801 21.821 1.00 77.00 80 SER A N 1
ATOM 642 C CA . SER A 1 80 ? -4.838 -15.544 21.101 1.00 77.00 80 SER A CA 1
ATOM 643 C C . SER A 1 80 ? -5.653 -14.368 21.657 1.00 77.00 80 SER A C 1
ATOM 645 O O . SER A 1 80 ? -5.155 -13.248 21.775 1.00 77.00 80 SER A O 1
ATOM 647 N N . PHE A 1 81 ? -6.893 -14.624 22.096 1.00 79.94 81 PHE A N 1
ATOM 648 C CA . PHE A 1 81 ? -7.685 -13.623 22.815 1.00 79.94 81 PHE A CA 1
ATOM 649 C C . PHE A 1 81 ? -7.033 -13.236 24.150 1.00 79.94 81 PHE A C 1
ATOM 651 O O . PHE A 1 81 ? -6.955 -12.055 24.471 1.00 79.94 81 PHE A O 1
ATOM 658 N N . LEU A 1 82 ? -6.528 -14.211 24.912 1.00 83.50 82 LEU A N 1
ATOM 659 C CA . LEU A 1 82 ? -5.827 -13.952 26.171 1.00 83.50 82 LEU A CA 1
ATOM 660 C C . LEU A 1 82 ? -4.502 -13.211 25.957 1.00 83.50 82 LEU A C 1
ATOM 662 O O . LEU A 1 82 ? -4.198 -12.310 26.733 1.00 83.50 82 LEU A O 1
ATOM 666 N N . ALA A 1 83 ? -3.755 -13.531 24.898 1.00 80.06 83 ALA A N 1
ATOM 667 C CA . ALA A 1 83 ? -2.555 -12.789 24.516 1.00 80.06 83 ALA A CA 1
ATOM 668 C C . ALA A 1 83 ? -2.889 -11.334 24.145 1.00 80.06 83 ALA A C 1
ATOM 670 O O . ALA A 1 83 ? -2.261 -10.406 24.642 1.00 80.06 83 ALA A O 1
ATOM 671 N N . SER A 1 84 ? -3.969 -11.117 23.386 1.00 78.50 84 SER A N 1
ATOM 672 C CA . SER A 1 84 ? -4.451 -9.772 23.031 1.00 78.50 84 SER A CA 1
ATOM 673 C C . SER A 1 84 ? -4.903 -8.944 24.241 1.00 78.50 84 SER A C 1
ATOM 675 O O . SER A 1 84 ? -4.992 -7.722 24.157 1.00 78.50 84 SER A O 1
ATOM 677 N N . LEU A 1 85 ? -5.208 -9.584 25.372 1.00 82.75 85 LEU A N 1
ATOM 678 C CA . LEU A 1 85 ? -5.559 -8.912 26.623 1.00 82.75 85 LEU A CA 1
ATOM 679 C C . LEU A 1 85 ? -4.340 -8.548 27.483 1.00 82.75 85 LEU A C 1
ATOM 681 O O . LEU A 1 85 ? -4.528 -7.879 28.499 1.00 82.75 85 LEU A O 1
ATOM 685 N N . ASP A 1 86 ? -3.121 -8.961 27.116 1.00 83.81 86 ASP A N 1
ATOM 686 C CA . ASP A 1 86 ? -1.917 -8.602 27.866 1.00 83.81 86 ASP A CA 1
ATOM 687 C C . ASP A 1 86 ? -1.538 -7.132 27.601 1.00 83.81 86 ASP A C 1
ATOM 689 O O . ASP A 1 86 ? -1.072 -6.798 26.507 1.00 83.81 86 ASP A O 1
ATOM 693 N N . PRO A 1 87 ? -1.665 -6.231 28.598 1.00 81.00 87 PRO A N 1
ATOM 694 C CA . PRO A 1 87 ? -1.350 -4.815 28.424 1.00 81.00 87 PRO A CA 1
ATOM 695 C C . PRO A 1 87 ? 0.124 -4.557 28.102 1.00 81.00 87 PRO A C 1
ATOM 697 O O . PRO A 1 87 ? 0.466 -3.470 27.642 1.00 81.00 87 PRO A O 1
ATOM 700 N N . ARG A 1 88 ? 1.007 -5.534 28.347 1.00 83.31 88 ARG A N 1
ATOM 701 C CA . ARG A 1 88 ? 2.429 -5.432 28.001 1.00 83.31 88 ARG A CA 1
ATOM 702 C C . ARG A 1 88 ? 2.652 -5.449 26.494 1.00 83.31 88 ARG A C 1
ATOM 704 O O . ARG A 1 88 ? 3.605 -4.832 26.045 1.00 83.31 88 ARG A O 1
ATOM 711 N N . GLN A 1 89 ? 1.766 -6.110 25.751 1.00 80.06 89 GLN A N 1
ATOM 712 C CA . GLN A 1 89 ? 1.877 -6.283 24.304 1.00 80.06 89 GLN A CA 1
ATOM 713 C C . GLN A 1 89 ? 1.145 -5.189 23.513 1.00 80.06 89 GLN A C 1
ATOM 715 O O . GLN A 1 89 ? 1.360 -5.038 22.318 1.00 80.06 89 GLN A O 1
ATOM 720 N N . TRP A 1 90 ? 0.295 -4.379 24.156 1.00 82.44 90 TRP A N 1
ATOM 721 C CA . TRP A 1 90 ? -0.522 -3.364 23.466 1.00 82.44 90 TRP A CA 1
ATOM 722 C C . TRP A 1 90 ? 0.280 -2.234 22.822 1.00 82.44 90 TRP A C 1
ATOM 724 O O . TRP A 1 90 ? -0.209 -1.573 21.910 1.00 82.44 90 TRP A O 1
ATOM 734 N N . LEU A 1 91 ? 1.483 -1.979 23.332 1.00 83.31 91 LEU A N 1
ATOM 735 C CA . LEU A 1 91 ? 2.367 -0.925 22.835 1.00 83.31 91 LEU A CA 1
ATOM 736 C C . LEU A 1 91 ? 3.494 -1.484 21.957 1.00 83.31 91 LEU A C 1
ATOM 738 O O . LEU A 1 91 ? 4.310 -0.708 21.453 1.00 83.31 91 LEU A O 1
ATOM 742 N N . ASP A 1 92 ? 3.543 -2.806 21.766 1.00 78.19 92 ASP A N 1
ATOM 743 C CA . ASP A 1 92 ? 4.524 -3.434 20.891 1.00 78.19 92 ASP A CA 1
ATOM 744 C C . ASP A 1 92 ? 4.243 -3.018 19.443 1.00 78.19 92 ASP A C 1
ATOM 746 O O . ASP A 1 92 ? 3.135 -3.158 18.929 1.00 78.19 92 ASP A O 1
ATOM 750 N N . GLY A 1 93 ? 5.261 -2.467 18.780 1.00 73.19 93 GLY A N 1
ATOM 751 C CA . GLY A 1 93 ? 5.154 -1.982 17.402 1.00 73.19 93 GLY A CA 1
ATOM 752 C C . GLY A 1 93 ? 5.011 -0.468 17.241 1.00 73.19 93 GLY A C 1
ATOM 753 O O . GLY A 1 93 ? 5.025 -0.016 16.103 1.00 73.19 93 GLY A O 1
ATOM 754 N N . LEU A 1 94 ? 4.957 0.319 18.325 1.00 81.31 94 LEU A N 1
ATOM 755 C CA . LEU A 1 94 ? 5.038 1.789 18.278 1.00 81.31 94 LEU A CA 1
ATOM 756 C C . LEU A 1 94 ? 6.499 2.259 18.144 1.00 81.31 94 LEU A C 1
ATOM 758 O O . LEU A 1 94 ? 7.116 2.721 19.103 1.00 81.31 94 LEU A O 1
ATOM 762 N N . ASN A 1 95 ? 7.073 2.126 16.953 1.00 83.19 95 ASN A N 1
ATOM 763 C CA . ASN A 1 95 ? 8.468 2.471 16.672 1.00 83.19 95 ASN A CA 1
ATOM 764 C C . ASN A 1 95 ? 8.631 3.860 16.042 1.00 83.19 95 ASN A C 1
ATOM 766 O O . ASN A 1 95 ? 9.737 4.407 16.037 1.00 83.19 95 ASN A O 1
ATOM 770 N N . THR A 1 96 ? 7.554 4.450 15.516 1.00 87.50 96 THR A N 1
ATOM 771 C CA . THR A 1 96 ? 7.594 5.766 14.868 1.00 87.50 96 THR A CA 1
ATOM 772 C C . THR A 1 96 ? 6.695 6.799 15.563 1.00 87.50 96 THR A C 1
ATOM 774 O O . THR A 1 96 ? 5.649 6.467 16.124 1.00 87.50 96 THR A O 1
ATOM 777 N N . PRO A 1 97 ? 7.047 8.102 15.522 1.00 86.75 97 PRO A N 1
ATOM 778 C CA . PRO A 1 97 ? 6.204 9.154 16.103 1.00 86.75 97 PRO A CA 1
ATOM 779 C C . PRO A 1 97 ? 4.830 9.265 15.419 1.00 86.75 97 PRO A C 1
ATOM 781 O O . PRO A 1 97 ? 3.869 9.722 16.037 1.00 86.75 97 PRO A O 1
ATOM 784 N N . ALA A 1 98 ? 4.720 8.831 14.159 1.00 88.44 98 ALA A N 1
ATOM 785 C CA . ALA A 1 98 ? 3.452 8.763 13.441 1.00 88.44 98 ALA A CA 1
ATOM 786 C C . ALA A 1 98 ? 2.523 7.675 14.014 1.00 88.44 98 ALA A C 1
ATOM 788 O O . ALA A 1 98 ? 1.327 7.914 14.183 1.00 88.44 98 ALA A O 1
ATOM 789 N N . GLU A 1 99 ? 3.067 6.510 14.371 1.00 86.25 99 GLU A N 1
ATOM 790 C CA . GLU A 1 99 ? 2.323 5.424 15.028 1.00 86.25 99 GLU A CA 1
ATOM 791 C C . GLU A 1 99 ? 1.820 5.843 16.417 1.00 86.25 99 GLU A C 1
ATOM 793 O O . GLU A 1 99 ? 0.664 5.615 16.765 1.00 86.25 99 GLU A O 1
ATOM 798 N N . LEU A 1 100 ? 2.644 6.552 17.195 1.00 89.56 100 LEU A N 1
ATOM 799 C CA . LEU A 1 100 ? 2.220 7.076 18.498 1.00 89.56 100 LEU A CA 1
ATOM 800 C C . LEU A 1 1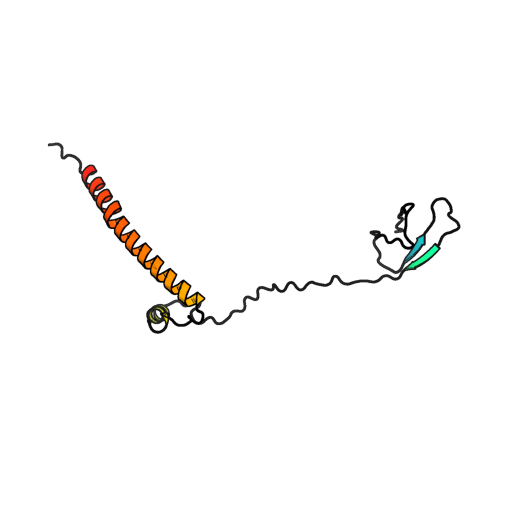00 ? 1.054 8.073 18.362 1.00 89.56 100 LEU A C 1
ATOM 802 O O . LEU A 1 100 ? 0.087 8.035 19.131 1.00 89.56 100 LEU A O 1
ATOM 806 N N . PHE A 1 101 ? 1.139 8.974 17.380 1.00 91.25 101 PHE A N 1
ATOM 807 C CA . PHE A 1 101 ? 0.098 9.966 17.123 1.00 91.25 101 PHE A CA 1
ATOM 808 C C . PHE A 1 101 ? -1.219 9.312 16.691 1.00 91.25 101 PHE A C 1
ATOM 810 O O . PHE A 1 101 ? -2.280 9.671 17.201 1.00 91.25 101 PHE A O 1
ATOM 817 N N . THR A 1 102 ? -1.152 8.335 15.785 1.00 89.88 102 THR A N 1
ATOM 818 C CA . THR A 1 102 ? -2.332 7.595 15.312 1.00 89.88 102 THR A CA 1
ATOM 819 C C . THR A 1 102 ? -2.980 6.793 16.437 1.00 89.88 102 THR A C 1
ATOM 821 O O . THR A 1 102 ? -4.177 6.955 16.654 1.00 89.88 102 THR A O 1
ATOM 824 N N . CYS A 1 103 ? -2.200 6.067 17.243 1.00 89.69 103 CYS A N 1
ATOM 825 C CA . CYS A 1 103 ? -2.701 5.360 18.428 1.00 89.69 103 CYS A CA 1
ATOM 826 C C . CYS A 1 103 ? -3.397 6.310 19.425 1.00 89.69 103 CYS A C 1
ATOM 828 O O . CYS A 1 103 ? -4.499 6.045 19.909 1.00 89.69 103 CYS A O 1
ATOM 830 N N . THR A 1 104 ? -2.812 7.485 19.679 1.00 92.62 104 THR A N 1
ATOM 831 C CA . THR A 1 104 ? -3.422 8.495 20.562 1.00 92.62 104 THR A CA 1
ATOM 832 C C . THR A 1 104 ? -4.750 9.011 20.002 1.00 92.62 104 THR A C 1
ATOM 834 O O . THR A 1 104 ? -5.730 9.156 20.735 1.00 92.62 104 THR A O 1
ATOM 837 N N . LEU A 1 105 ? -4.798 9.286 18.699 1.00 95.19 105 LEU A N 1
ATOM 838 C CA . LEU A 1 105 ? -6.000 9.761 18.022 1.00 95.19 105 LEU A CA 1
ATOM 839 C C . LEU A 1 105 ? -7.113 8.702 18.037 1.00 95.19 105 LEU A C 1
ATOM 841 O O . LEU A 1 105 ? -8.267 9.041 18.304 1.00 95.19 105 LEU A O 1
ATOM 845 N N . GLU A 1 106 ? -6.774 7.431 17.831 1.00 93.62 106 GLU A N 1
ATOM 846 C CA . GLU A 1 106 ? -7.711 6.309 17.943 1.00 93.62 106 GLU A CA 1
ATOM 847 C C . GLU A 1 106 ? -8.324 6.214 19.344 1.00 93.62 106 GLU A C 1
ATOM 849 O O . GLU A 1 106 ? -9.547 6.125 19.473 1.00 93.62 106 GLU A O 1
ATOM 854 N N . LEU A 1 107 ? -7.512 6.324 20.402 1.00 94.06 107 LEU A N 1
ATOM 855 C CA . LEU A 1 107 ? -8.008 6.316 21.782 1.00 94.06 107 LEU A CA 1
ATOM 856 C C . LEU A 1 107 ? -8.991 7.464 22.050 1.00 94.06 107 LEU A C 1
ATOM 858 O O . LEU A 1 107 ? -10.048 7.253 22.651 1.00 94.06 107 LEU A O 1
ATOM 862 N N . VAL A 1 108 ? -8.683 8.673 21.571 1.00 96.62 108 VAL A N 1
ATOM 863 C CA . VAL A 1 108 ? -9.565 9.841 21.718 1.00 96.62 108 VAL A CA 1
ATOM 864 C C . VAL A 1 108 ? -10.887 9.634 20.974 1.00 96.62 108 VAL A C 1
ATOM 866 O O . VAL A 1 108 ? -11.953 9.914 21.530 1.00 96.62 108 VAL A O 1
ATOM 869 N N . LEU A 1 109 ? -10.845 9.115 19.743 1.00 96.62 109 LEU A N 1
ATOM 870 C CA . LEU A 1 109 ? -12.045 8.836 18.951 1.00 96.62 109 LEU A CA 1
ATOM 871 C C . LEU A 1 109 ? -12.916 7.751 19.592 1.00 96.62 109 LEU A C 1
ATOM 873 O O . LEU A 1 109 ? -14.134 7.923 19.674 1.00 96.62 109 LEU A O 1
ATOM 877 N N . CYS A 1 110 ? -12.311 6.679 20.104 1.00 95.69 110 CYS A N 1
ATOM 878 C CA . CYS A 1 110 ? -13.018 5.627 20.833 1.00 95.69 110 CYS A CA 1
ATOM 879 C C . CYS A 1 110 ? -13.747 6.181 22.064 1.00 95.69 110 CYS A C 1
ATOM 881 O O . CYS A 1 110 ? -14.933 5.906 22.262 1.00 95.69 110 CYS A O 1
ATOM 883 N N . LEU A 1 111 ? -13.080 7.018 22.866 1.00 96.44 111 LEU A N 1
ATOM 884 C C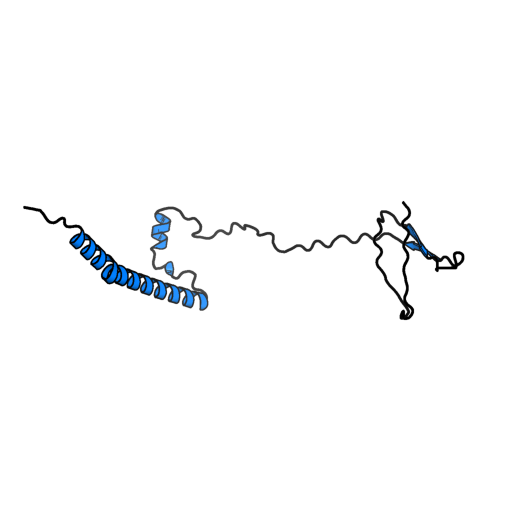A . LEU A 1 111 ? -13.698 7.664 24.027 1.00 96.44 111 LEU A CA 1
ATOM 885 C C . LEU A 1 111 ? -14.847 8.596 23.623 1.00 96.44 111 LEU A C 1
ATOM 887 O O . LEU A 1 111 ? -15.922 8.552 24.227 1.00 96.44 111 LEU A O 1
ATOM 891 N N . ALA A 1 112 ? -14.654 9.406 22.580 1.00 97.06 112 ALA A N 1
ATOM 892 C CA . ALA A 1 112 ? -15.694 10.289 22.063 1.00 97.06 112 ALA A CA 1
ATOM 893 C C . ALA A 1 112 ? -16.918 9.499 21.569 1.00 97.06 112 ALA A C 1
ATOM 895 O O . ALA A 1 112 ? -18.058 9.871 21.860 1.00 97.06 112 ALA A O 1
ATOM 896 N N . PHE A 1 113 ? -16.696 8.380 20.875 1.00 97.12 113 PHE A N 1
ATOM 897 C CA . PHE A 1 113 ? -17.760 7.506 20.389 1.00 97.12 113 PHE A CA 1
ATOM 898 C C . PHE A 1 113 ? -18.538 6.842 21.530 1.00 97.12 113 PHE A C 1
ATOM 900 O O . PHE A 1 113 ? -19.771 6.812 21.497 1.00 97.12 113 PHE A O 1
ATOM 907 N N . LEU A 1 114 ? -17.846 6.359 22.567 1.00 96.69 114 LEU A N 1
ATOM 908 C CA . LEU A 1 114 ? -18.482 5.785 23.756 1.00 96.69 114 LEU A CA 1
ATOM 909 C C . LEU A 1 114 ? -19.354 6.816 24.478 1.00 96.69 114 LEU A C 1
ATOM 911 O O . LEU A 1 114 ? -20.518 6.541 24.772 1.00 96.69 114 LEU A O 1
ATOM 915 N N . LEU A 1 115 ? -18.831 8.023 24.708 1.00 96.31 115 LEU A N 1
ATOM 916 C CA . LEU A 1 115 ? -19.585 9.108 25.337 1.00 96.31 115 LEU A CA 1
ATOM 917 C C . LEU A 1 115 ? -20.800 9.514 24.496 1.00 96.31 115 LEU A C 1
ATOM 919 O O . LEU A 1 115 ? -21.902 9.635 25.032 1.00 96.31 115 LEU A O 1
ATOM 923 N N . SER A 1 116 ? -20.620 9.669 23.183 1.00 95.75 116 SER A N 1
ATOM 924 C CA . SER A 1 116 ? -21.706 9.975 22.247 1.00 95.75 116 SER A CA 1
ATOM 925 C C . SER A 1 116 ? -22.791 8.898 22.275 1.00 95.75 116 SER A C 1
ATOM 927 O O . SER A 1 116 ? -23.973 9.214 22.391 1.00 95.75 116 SER A O 1
ATOM 929 N N . SER A 1 117 ? -22.397 7.623 22.279 1.00 95.19 117 SER A N 1
ATOM 930 C CA . SER A 1 117 ? -23.324 6.493 22.368 1.00 95.19 117 SER A CA 1
ATOM 931 C C . SER A 1 117 ? -24.114 6.520 23.676 1.00 95.19 117 SER A C 1
ATOM 933 O O . SER A 1 117 ? -25.341 6.429 23.657 1.00 95.19 117 SER A O 1
ATOM 935 N N . ILE A 1 118 ? -23.449 6.719 24.819 1.00 95.44 118 ILE A N 1
ATOM 936 C CA . ILE A 1 118 ? -24.115 6.822 26.127 1.00 95.44 118 ILE A CA 1
ATOM 937 C C . ILE A 1 118 ? -25.107 7.989 26.137 1.00 95.44 118 ILE A C 1
ATOM 939 O O . ILE A 1 118 ? -26.247 7.833 26.584 1.00 95.44 118 ILE A O 1
ATOM 943 N N . LEU A 1 119 ? -24.711 9.156 25.625 1.00 94.44 119 LEU A N 1
ATOM 944 C CA . LEU A 1 119 ? -25.591 10.318 25.524 1.00 94.44 119 LEU A CA 1
ATOM 945 C C . LEU A 1 119 ? -26.783 10.040 24.607 1.00 94.44 119 LEU A C 1
ATOM 947 O O . LEU A 1 119 ? -27.914 10.335 24.982 1.00 94.44 119 LEU A O 1
ATOM 951 N N . PHE A 1 120 ? -26.562 9.412 23.456 1.00 94.88 120 PHE A N 1
ATOM 952 C CA . PHE A 1 120 ? -27.620 9.041 22.525 1.00 94.88 120 PHE A CA 1
ATOM 953 C C . PHE A 1 120 ? -28.629 8.080 23.166 1.00 94.88 120 PHE A C 1
ATOM 955 O O . PHE A 1 120 ? -29.838 8.321 23.133 1.00 94.88 120 PHE A O 1
ATOM 962 N N . PHE A 1 121 ? -28.162 7.027 23.839 1.00 93.75 121 PHE A N 1
ATOM 963 C CA . PHE A 1 121 ? -29.060 6.103 24.525 1.00 93.75 121 PHE A CA 1
ATOM 964 C C . PHE A 1 121 ? -29.817 6.787 25.665 1.00 93.75 121 PHE A C 1
ATOM 966 O O . PHE A 1 121 ? -31.038 6.660 25.763 1.00 93.75 121 PHE A O 1
ATOM 973 N N . THR A 1 122 ? -29.124 7.558 26.503 1.00 91.00 122 THR A N 1
ATOM 974 C CA . THR A 1 122 ? -29.737 8.179 27.68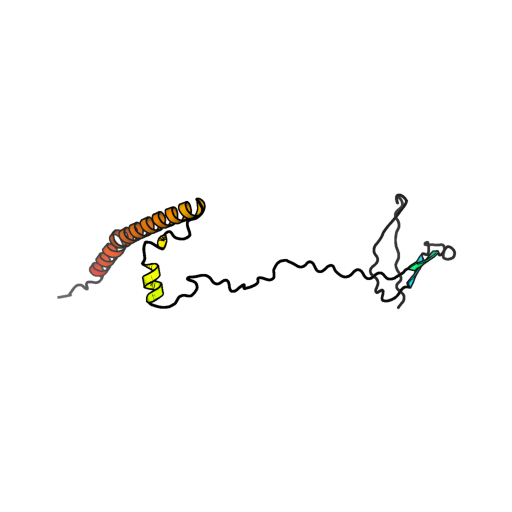5 1.00 91.00 122 THR A CA 1
ATOM 975 C C . THR A 1 122 ? -30.676 9.337 27.354 1.00 91.00 122 THR A C 1
ATOM 977 O O . THR A 1 122 ? -31.693 9.502 28.029 1.00 91.00 122 THR A O 1
ATOM 980 N N . LYS A 1 123 ? -30.368 10.135 26.326 1.00 88.25 123 LYS A N 1
ATOM 981 C CA . LYS A 1 123 ? -31.111 11.355 25.971 1.00 88.25 123 LYS A CA 1
ATOM 982 C C . LYS A 1 123 ? -32.071 11.186 24.803 1.00 88.25 123 LYS A C 1
ATOM 984 O O . LYS A 1 123 ? -33.021 11.956 24.724 1.00 88.25 123 LYS A O 1
ATOM 989 N N . CYS A 1 124 ? -31.865 10.203 23.930 1.00 85.38 124 CYS A N 1
ATOM 990 C CA . CYS A 1 124 ? -32.740 9.969 22.782 1.00 85.38 124 CYS A CA 1
ATOM 991 C C . CYS A 1 124 ? -33.527 8.667 22.952 1.00 85.38 124 CYS A C 1
ATOM 993 O O . CYS A 1 124 ? -34.755 8.697 22.995 1.00 85.38 124 CYS A O 1
ATOM 995 N N . VAL A 1 125 ? -32.848 7.527 23.120 1.00 88.19 125 VAL A N 1
ATOM 996 C CA . VAL A 1 125 ? -33.508 6.206 23.093 1.00 88.19 125 VAL A CA 1
ATOM 997 C C . VAL A 1 125 ? -34.401 5.971 24.314 1.00 88.19 125 VAL A C 1
ATOM 999 O O . VAL A 1 125 ? -35.576 5.651 24.155 1.00 88.19 125 VAL A O 1
ATOM 1002 N N . ILE A 1 126 ? -33.895 6.166 25.536 1.00 87.12 126 ILE A N 1
ATOM 1003 C CA . ILE A 1 126 ? -34.677 5.968 26.770 1.00 87.12 126 ILE A CA 1
ATOM 1004 C C . ILE A 1 126 ? -35.954 6.831 26.806 1.00 87.12 126 ILE A C 1
ATOM 1006 O O . ILE A 1 126 ? -37.023 6.279 27.094 1.00 87.12 126 ILE A O 1
ATOM 1010 N N . PRO A 1 127 ? -35.915 8.152 26.530 1.00 81.75 127 PRO A N 1
ATOM 1011 C CA . PRO A 1 127 ? -37.133 8.957 26.527 1.00 81.75 127 PRO A CA 1
ATOM 1012 C C . PRO A 1 127 ? -38.090 8.578 25.396 1.00 81.75 127 PRO A C 1
ATOM 1014 O O . PRO A 1 127 ? -39.290 8.515 25.650 1.00 81.75 127 PRO A O 1
ATOM 1017 N N . LEU A 1 128 ? -37.603 8.237 24.197 1.00 82.19 128 LEU A N 1
ATOM 1018 C CA . LEU A 1 128 ? -38.467 7.741 23.118 1.00 82.19 128 LEU A CA 1
ATOM 1019 C C . LEU A 1 128 ? -39.165 6.433 23.509 1.00 82.19 128 LEU A C 1
ATOM 1021 O O . LEU A 1 128 ? -40.382 6.333 23.372 1.00 82.19 128 LEU A O 1
ATOM 1025 N N . CYS A 1 129 ? -38.445 5.468 24.087 1.00 80.19 129 CYS A N 1
ATOM 1026 C CA . CYS A 1 129 ? -39.034 4.224 24.587 1.00 80.19 129 CYS A CA 1
ATOM 1027 C C . CYS A 1 129 ? -40.082 4.477 25.684 1.00 80.19 129 CYS A C 1
ATOM 1029 O O . CYS A 1 129 ? -41.134 3.835 25.696 1.00 80.19 129 CYS A O 1
ATOM 1031 N N . ARG A 1 130 ? -39.843 5.442 26.585 1.00 76.12 130 ARG A N 1
ATOM 1032 C CA . ARG A 1 130 ? -40.828 5.848 27.604 1.00 76.12 130 ARG A CA 1
ATOM 1033 C C . ARG A 1 130 ? -42.066 6.502 26.988 1.00 76.12 130 ARG A C 1
ATOM 1035 O O . ARG A 1 130 ? -43.175 6.175 27.404 1.00 76.12 130 ARG A O 1
ATOM 1042 N N . CYS A 1 131 ? -41.896 7.371 25.993 1.00 70.00 131 CYS A N 1
ATOM 1043 C CA . CYS A 1 131 ? -43.005 7.995 25.271 1.00 70.00 131 CYS A CA 1
ATOM 1044 C C . CYS A 1 131 ? -43.841 6.954 24.512 1.00 70.00 131 CYS A C 1
ATOM 1046 O O . CYS A 1 131 ? -45.065 6.957 24.625 1.00 70.00 131 CYS A O 1
ATOM 1048 N N . VAL A 1 132 ? -43.202 6.011 23.815 1.00 74.50 132 VAL A N 1
ATOM 1049 C CA . VAL A 1 132 ? -43.890 4.922 23.099 1.00 74.50 132 VAL A CA 1
ATOM 1050 C C . VAL A 1 132 ? -44.659 4.023 24.069 1.00 74.50 132 VAL A C 1
ATOM 1052 O O . VAL A 1 132 ? -45.825 3.726 23.827 1.00 74.50 132 VAL A O 1
ATOM 1055 N N . HIS A 1 133 ? -44.070 3.654 25.212 1.00 67.38 133 HIS A N 1
ATOM 1056 C CA . HIS A 1 133 ? -44.764 2.865 26.235 1.00 67.38 133 HIS A CA 1
ATOM 1057 C C . HIS A 1 133 ? -45.952 3.620 26.870 1.00 67.38 133 HIS A C 1
ATOM 1059 O O . HIS A 1 133 ? -46.930 2.999 27.288 1.00 67.38 133 HIS A O 1
ATOM 1065 N N . PHE A 1 134 ? -45.897 4.955 26.960 1.00 57.91 134 PHE A N 1
ATOM 1066 C CA . PHE A 1 134 ? -47.010 5.763 27.468 1.00 57.91 134 PHE A CA 1
ATOM 1067 C C . PHE A 1 134 ? -48.162 5.865 26.457 1.00 57.91 134 PHE A C 1
ATOM 1069 O O . PHE A 1 134 ? -49.319 5.731 26.845 1.00 57.91 134 PHE A O 1
ATOM 1076 N N . VAL A 1 135 ? -47.853 6.025 25.165 1.00 61.72 135 VAL A N 1
ATOM 1077 C CA . VAL A 1 135 ? -48.849 6.053 24.076 1.00 61.72 135 VAL A CA 1
ATOM 1078 C C . VAL A 1 135 ? -49.477 4.674 23.847 1.00 61.72 135 VAL A C 1
ATOM 1080 O O . VAL A 1 135 ? -50.667 4.576 23.563 1.00 61.72 135 VAL A O 1
ATOM 1083 N N . ALA A 1 136 ? -48.707 3.598 24.017 1.00 59.50 136 ALA A N 1
ATOM 1084 C CA . ALA A 1 136 ? -49.172 2.232 23.798 1.00 59.50 136 ALA A CA 1
ATOM 1085 C C . ALA A 1 136 ? -50.032 1.659 24.939 1.00 59.50 136 ALA A C 1
ATOM 1087 O O . ALA A 1 136 ? -50.543 0.553 24.782 1.00 59.50 136 ALA A O 1
ATOM 1088 N N . LYS A 1 137 ? -50.222 2.355 26.075 1.00 55.97 137 LYS A N 1
ATOM 1089 C CA . LYS A 1 137 ? -51.178 1.909 27.105 1.00 55.97 137 LYS A CA 1
ATOM 1090 C C . LYS A 1 137 ? -52.604 2.074 26.563 1.00 55.97 137 LYS A C 1
ATOM 1092 O O . LYS A 1 137 ? -53.080 3.206 26.472 1.00 55.97 137 LYS A O 1
ATOM 1097 N N . PRO A 1 138 ? -53.329 0.983 26.250 1.00 57.72 138 PRO A N 1
ATOM 1098 C CA . PRO A 1 138 ? -54.710 1.111 25.834 1.00 57.72 138 PRO A CA 1
ATOM 1099 C C . PRO A 1 138 ? -55.520 1.588 27.038 1.00 57.72 138 PRO A C 1
ATOM 1101 O O . PRO A 1 138 ? -55.430 1.020 28.131 1.00 57.72 138 PRO A O 1
ATOM 1104 N N . SER A 1 139 ? -56.301 2.649 26.833 1.00 59.53 139 SER A N 1
ATOM 1105 C CA . SER A 1 139 ? -57.323 3.085 27.780 1.00 59.53 139 SER A CA 1
ATOM 1106 C C . SER A 1 139 ? -58.190 1.874 28.121 1.00 59.53 139 SER A C 1
ATOM 1108 O O . SER A 1 139 ? -58.892 1.351 27.252 1.00 59.53 139 SER A O 1
ATOM 1110 N N . LYS A 1 140 ? -58.096 1.378 29.362 1.00 55.31 140 LYS A N 1
ATOM 1111 C CA . LYS A 1 140 ? -59.026 0.365 29.864 1.00 55.31 140 LYS A CA 1
ATOM 1112 C C . LYS A 1 140 ? -60.402 1.024 29.899 1.00 55.31 140 LYS A C 1
ATOM 1114 O O . LYS A 1 140 ? -60.731 1.711 30.863 1.00 55.31 140 LYS A O 1
ATOM 1119 N N . LYS A 1 141 ? -61.172 0.860 28.818 1.00 48.28 141 LYS A N 1
ATOM 1120 C CA . LYS A 1 141 ? -62.592 1.204 28.793 1.00 48.28 141 LYS A CA 1
ATOM 1121 C C . LYS A 1 141 ? -63.278 0.375 29.877 1.00 48.28 141 LYS A C 1
ATOM 1123 O O . LYS A 1 141 ? -63.147 -0.849 29.896 1.00 48.28 141 LYS A O 1
ATOM 1128 N N . LYS A 1 142 ? -63.890 1.100 30.806 1.00 40.84 142 LYS A N 1
ATOM 1129 C CA . LYS A 1 142 ? -64.753 0.606 31.873 1.00 40.84 142 LYS A CA 1
ATOM 1130 C C . LYS A 1 142 ? -66.141 0.339 31.307 1.00 40.84 142 LYS A C 1
ATOM 1132 O O . LYS A 1 142 ? -66.520 1.092 30.380 1.00 40.84 142 LYS A O 1
#

Radius of gyration: 40.7 Å; chains: 1; bounding box: 84×42×97 Å

pLDDT: mean 78.75, std 12.93, range [40.84, 97.12]